Protein AF-A0A7S0A478-F1 (afdb_monomer_lite)

Foldseek 3Di:
DPPDAQCLVVVVLVVLLCCVPPVPQQVDPAAAEDAQADADLSLLSSLLCQLVSLVSNPPRNSVRYQYEYERHAQAQDQAAADDPAPARTCVPVLLVCCVPNVRDSLDDVLCVVDDPSCSSCSSGCNRVVVVRDGHYDYHHDPPDPCCVRHHD

Organism: NCBI:txid73915

Sequence (152 aa):
KFGYQFRGARVVRAVIQDLVQQRGLGSTPGRSLVIFGGQSAGSRGAMAHLDYVPEMLGSGASARVDVVGFLDSTLWIDMLPHQGSSFIGFAETCPRVHGYANVSHLGEECQAAFTHGDQWKCIMGHYRLAFTRTPYLLVASQYDSFAVSANV

Secondary structure (DSSP, 8-state):
--S----HHHHHHHHHHHHHHTT-TTTSSSPEEEEEEEETHHHHHHHHHGGGHHHHHHHHHHTTEEEEEEEES------PPPTT-S---HHHHHHHHHHHTT-----HHHHHTS-GGGGGGGGSHHHHGGG--S-EEEE--TT-HHHHHHT-

Structure (mmCIF, N/CA/C/O backbone):
data_AF-A0A7S0A478-F1
#
_entry.id   AF-A0A7S0A478-F1
#
loop_
_atom_site.group_PDB
_atom_site.id
_atom_site.type_symbol
_atom_site.label_atom_id
_atom_site.label_alt_id
_atom_site.label_comp_id
_atom_site.label_asym_id
_atom_site.label_entity_id
_atom_site.label_seq_id
_atom_site.pdbx_PDB_ins_code
_atom_site.Cartn_x
_atom_site.Cartn_y
_atom_site.Cartn_z
_atom_site.occupancy
_atom_site.B_iso_or_equiv
_atom_site.auth_seq_id
_atom_site.auth_comp_id
_atom_site.auth_asym_id
_atom_site.auth_atom_id
_atom_site.pdbx_PDB_model_num
ATOM 1 N N . LYS A 1 1 ? 20.360 -16.536 -4.366 1.00 51.66 1 LYS A N 1
ATOM 2 C CA . LYS A 1 1 ? 19.536 -15.638 -3.513 1.00 51.66 1 LYS A CA 1
ATOM 3 C C . LYS A 1 1 ? 20.462 -14.961 -2.504 1.00 51.66 1 LYS A C 1
ATOM 5 O O . LYS A 1 1 ? 21.082 -15.670 -1.729 1.00 51.66 1 LYS A O 1
ATOM 10 N N . PHE A 1 2 ? 20.593 -13.635 -2.548 1.00 64.88 2 PHE A N 1
ATOM 11 C CA . PHE A 1 2 ? 21.610 -12.817 -1.853 1.00 64.88 2 PHE A CA 1
ATOM 12 C C . PHE A 1 2 ? 21.448 -12.690 -0.317 1.00 64.88 2 PHE A C 1
ATOM 14 O O . PHE A 1 2 ? 21.812 -11.673 0.256 1.00 64.88 2 PHE A O 1
ATOM 21 N N . GLY A 1 3 ? 20.828 -13.659 0.363 1.00 84.25 3 GLY A N 1
ATOM 22 C CA . GLY A 1 3 ? 20.587 -13.587 1.815 1.00 84.25 3 GLY A CA 1
ATOM 23 C C . GLY A 1 3 ? 19.574 -12.523 2.282 1.00 84.25 3 GLY A C 1
ATOM 24 O O . GLY A 1 3 ? 19.270 -12.466 3.470 1.00 84.25 3 GLY A O 1
ATOM 25 N N . TYR A 1 4 ? 19.012 -11.709 1.381 1.00 87.94 4 TYR A N 1
ATOM 26 C CA . TYR A 1 4 ? 18.006 -10.697 1.723 1.00 87.94 4 TYR A CA 1
ATOM 27 C C . TYR A 1 4 ? 16.647 -11.293 2.112 1.00 87.94 4 TYR A C 1
ATOM 29 O O . TYR A 1 4 ? 16.240 -12.350 1.626 1.00 87.94 4 TYR A O 1
ATOM 37 N N . GLN A 1 5 ? 15.924 -10.563 2.965 1.00 90.62 5 GLN A N 1
ATOM 38 C CA . GLN A 1 5 ? 14.606 -10.926 3.482 1.00 90.62 5 GLN A CA 1
ATOM 39 C C . GLN A 1 5 ? 13.577 -9.849 3.119 1.00 90.62 5 GLN A C 1
ATOM 41 O O . GLN A 1 5 ? 13.635 -8.729 3.622 1.00 90.62 5 GLN A O 1
ATOM 46 N N . PHE A 1 6 ? 12.590 -10.199 2.294 1.00 92.44 6 PHE A N 1
ATOM 47 C CA . PHE A 1 6 ? 11.478 -9.315 1.936 1.00 92.44 6 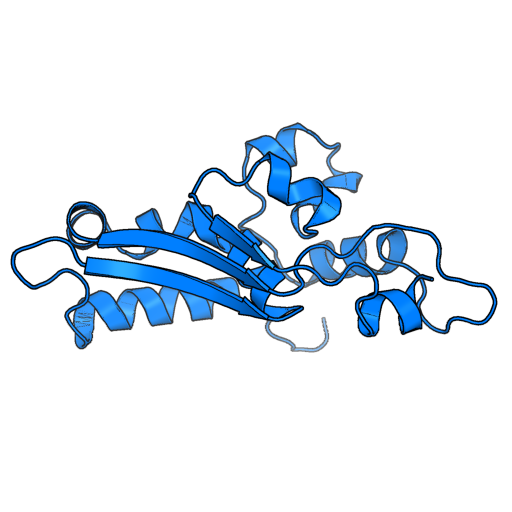PHE A CA 1
ATOM 48 C C . PHE A 1 6 ? 10.289 -9.597 2.860 1.00 92.44 6 PHE A C 1
ATOM 50 O O . PHE A 1 6 ? 9.545 -10.555 2.666 1.00 92.44 6 PHE A O 1
ATOM 57 N N . ARG A 1 7 ? 10.147 -8.803 3.931 1.00 93.69 7 ARG A N 1
ATOM 58 C CA . ARG A 1 7 ? 9.197 -9.074 5.033 1.00 93.69 7 ARG A CA 1
ATOM 59 C C . ARG A 1 7 ? 8.110 -8.012 5.210 1.00 93.69 7 ARG A C 1
ATOM 61 O O . ARG A 1 7 ? 7.482 -8.000 6.261 1.00 93.69 7 ARG A O 1
ATOM 68 N N . GLY A 1 8 ? 7.855 -7.163 4.212 1.00 93.88 8 GLY A N 1
ATOM 69 C CA . GLY A 1 8 ? 6.884 -6.058 4.312 1.00 93.88 8 GLY A CA 1
ATOM 70 C C . GLY A 1 8 ? 5.521 -6.493 4.865 1.00 93.88 8 GLY A C 1
ATOM 71 O O . GLY A 1 8 ? 5.122 -6.040 5.935 1.00 93.88 8 GLY A O 1
ATOM 72 N N . ALA A 1 9 ? 4.874 -7.474 4.226 1.00 95.19 9 ALA A N 1
ATOM 73 C 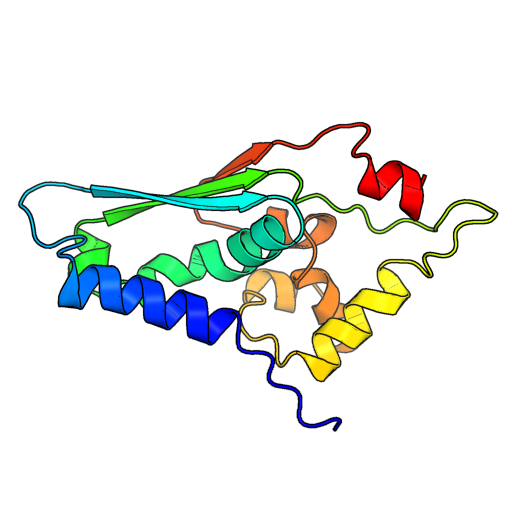CA . ALA A 1 9 ? 3.581 -8.003 4.675 1.00 95.19 9 ALA A CA 1
ATOM 74 C C . ALA A 1 9 ? 3.623 -8.598 6.098 1.00 95.19 9 ALA A C 1
ATOM 76 O O . ALA A 1 9 ? 2.673 -8.452 6.865 1.00 95.19 9 ALA A O 1
ATOM 77 N N . ARG A 1 10 ? 4.737 -9.247 6.477 1.00 96.00 10 ARG A N 1
ATOM 78 C CA . ARG A 1 10 ? 4.917 -9.799 7.832 1.00 96.00 10 ARG A CA 1
ATOM 79 C C . ARG A 1 10 ? 5.056 -8.696 8.876 1.00 96.00 10 ARG A C 1
ATOM 81 O O . ARG A 1 10 ? 4.503 -8.838 9.958 1.00 96.00 10 ARG A O 1
ATOM 88 N N . VAL A 1 11 ? 5.789 -7.628 8.561 1.00 97.12 11 VAL A N 1
ATOM 89 C CA . VAL A 1 11 ? 5.951 -6.469 9.449 1.00 97.12 11 VAL A CA 1
ATOM 90 C C . VAL A 1 11 ? 4.608 -5.773 9.649 1.00 97.12 11 VAL A C 1
ATOM 92 O O . VAL A 1 11 ? 4.222 -5.550 10.789 1.00 97.12 11 VAL A O 1
ATOM 95 N N . VAL A 1 12 ? 3.857 -5.519 8.574 1.00 97.75 12 VAL A N 1
ATOM 96 C CA . VAL A 1 12 ? 2.522 -4.899 8.652 1.00 97.75 12 VAL A CA 1
ATOM 97 C C . VAL A 1 12 ? 1.574 -5.726 9.523 1.00 97.75 12 VAL A C 1
ATOM 99 O O . VAL A 1 12 ? 0.986 -5.189 10.460 1.00 97.75 12 VAL A O 1
ATOM 102 N N . ARG A 1 13 ? 1.490 -7.043 9.285 1.00 97.94 13 ARG A N 1
ATOM 103 C CA . ARG A 1 13 ? 0.669 -7.950 10.102 1.00 97.94 13 ARG A CA 1
ATOM 104 C C . ARG A 1 13 ? 1.086 -7.921 11.575 1.00 97.94 13 ARG A C 1
ATOM 106 O O . ARG A 1 13 ? 0.226 -7.799 12.437 1.00 97.94 13 ARG A O 1
ATOM 113 N N . ALA A 1 14 ? 2.387 -8.001 11.860 1.00 98.44 14 ALA A N 1
ATOM 114 C CA . ALA A 1 14 ? 2.897 -8.003 13.230 1.00 98.44 14 ALA A CA 1
ATOM 115 C C . ALA A 1 14 ? 2.596 -6.691 13.972 1.00 98.44 14 ALA A C 1
ATOM 117 O O . ALA A 1 14 ? 2.204 -6.731 15.132 1.00 98.44 14 ALA A O 1
ATOM 118 N N . VAL A 1 15 ? 2.728 -5.541 13.303 1.00 98.62 15 VAL A N 1
ATOM 119 C CA . VAL A 1 15 ? 2.409 -4.233 13.898 1.00 98.62 15 VAL A CA 1
ATOM 120 C C . VAL A 1 15 ? 0.916 -4.120 14.204 1.00 98.62 15 VAL A C 1
ATOM 122 O O . VAL A 1 15 ? 0.556 -3.720 15.306 1.00 98.62 15 VAL A O 1
ATOM 125 N N . ILE A 1 16 ? 0.039 -4.514 13.275 1.00 98.50 16 ILE A N 1
ATOM 126 C CA . ILE A 1 16 ? -1.415 -4.499 13.512 1.00 98.50 16 ILE A CA 1
ATOM 127 C C . ILE A 1 16 ? -1.783 -5.418 14.685 1.00 98.50 16 ILE A C 1
ATOM 129 O O . ILE A 1 16 ? -2.570 -5.035 15.549 1.00 98.50 16 ILE A O 1
ATOM 133 N N . GLN A 1 17 ? -1.180 -6.605 14.755 1.00 98.38 17 GLN A N 1
ATOM 134 C CA . GLN A 1 17 ? -1.407 -7.542 15.854 1.00 98.38 17 GLN A CA 1
ATOM 135 C C . GLN A 1 17 ? -0.913 -6.996 17.201 1.00 98.38 17 GLN A C 1
ATOM 137 O O . GLN A 1 17 ? -1.637 -7.124 18.186 1.00 98.38 17 GLN A O 1
ATOM 142 N N . ASP A 1 18 ? 0.255 -6.346 17.254 1.00 98.62 18 ASP A N 1
ATOM 143 C CA . ASP A 1 18 ? 0.744 -5.676 18.471 1.00 98.62 18 ASP A CA 1
ATOM 144 C C . ASP A 1 18 ? -0.214 -4.565 18.915 1.00 98.62 18 ASP A C 1
ATOM 146 O O . ASP A 1 18 ? -0.577 -4.490 20.089 1.00 98.62 18 ASP A O 1
ATOM 150 N N . LEU A 1 19 ? -0.703 -3.750 17.973 1.00 98.19 19 LEU A N 1
ATOM 151 C CA . LEU A 1 19 ? -1.660 -2.683 18.268 1.00 98.19 19 LEU A CA 1
ATOM 152 C C . LEU A 1 19 ? -2.937 -3.227 18.921 1.00 98.19 19 LEU A C 1
ATOM 154 O O . LEU A 1 19 ? -3.425 -2.644 19.888 1.00 98.19 19 LEU A O 1
ATOM 158 N N . VAL A 1 20 ? -3.457 -4.357 18.443 1.00 97.75 20 VAL A N 1
ATOM 159 C CA . VAL A 1 20 ? -4.642 -5.004 19.028 1.00 97.75 20 VAL A CA 1
ATOM 160 C C . VAL A 1 20 ? -4.322 -5.632 20.386 1.00 97.75 20 VAL A C 1
ATOM 162 O O . VAL A 1 20 ? -5.014 -5.370 21.368 1.00 97.75 20 VAL A O 1
ATOM 165 N N . GLN A 1 21 ? -3.277 -6.457 20.456 1.00 97.00 21 GLN A N 1
ATOM 166 C CA . GLN A 1 21 ? -3.016 -7.329 21.606 1.00 97.00 21 GLN A CA 1
ATOM 167 C C . GLN A 1 21 ? -2.356 -6.602 22.776 1.00 97.00 21 GLN A C 1
ATOM 169 O O . GLN A 1 21 ? -2.628 -6.927 23.928 1.00 97.00 21 GLN A O 1
ATOM 174 N N . GLN A 1 22 ? -1.484 -5.640 22.481 1.00 97.94 22 GLN A N 1
ATOM 175 C CA . GLN A 1 22 ? -0.642 -4.970 23.473 1.00 97.94 22 GLN A CA 1
ATOM 176 C C . GLN A 1 22 ? -1.020 -3.501 23.662 1.00 97.94 22 GLN A C 1
ATOM 178 O O . GLN A 1 22 ? -0.757 -2.935 24.722 1.00 97.94 22 GLN A O 1
ATOM 183 N N . ARG A 1 23 ? -1.616 -2.858 22.647 1.00 97.00 23 ARG A N 1
ATOM 184 C CA . ARG A 1 23 ? -1.928 -1.413 22.680 1.00 97.00 23 ARG A CA 1
ATOM 185 C C . ARG A 1 23 ? -3.419 -1.096 22.775 1.00 97.00 23 ARG A C 1
ATOM 187 O O . ARG A 1 23 ? -3.772 0.071 22.907 1.00 97.00 23 ARG A O 1
ATOM 194 N N . GLY A 1 24 ? -4.285 -2.110 22.760 1.00 95.62 24 GLY A N 1
ATOM 195 C CA . GLY A 1 24 ? -5.723 -1.949 22.982 1.00 95.62 24 GLY A CA 1
ATOM 196 C C . GLY A 1 24 ? -6.511 -1.411 21.784 1.00 95.62 24 GLY A C 1
ATOM 197 O O . GLY A 1 24 ? -7.620 -0.911 21.963 1.00 95.62 24 GLY A O 1
ATOM 198 N N . LEU A 1 25 ? -5.991 -1.508 20.557 1.00 96.88 25 LEU A N 1
ATOM 199 C CA . LEU A 1 25 ? -6.770 -1.171 19.365 1.00 96.88 25 LEU A CA 1
ATOM 200 C C . LEU A 1 25 ? -8.019 -2.066 19.285 1.00 96.88 25 LEU A C 1
ATOM 202 O O . LEU A 1 25 ? -7.919 -3.289 19.193 1.00 96.88 25 LEU A O 1
ATOM 206 N N . GLY A 1 26 ? -9.203 -1.449 19.325 1.00 94.81 26 GLY A N 1
ATOM 207 C CA . GLY A 1 26 ? -10.478 -2.168 19.344 1.00 94.81 26 GLY A CA 1
ATOM 208 C C . GLY A 1 26 ? -10.812 -2.837 20.685 1.00 94.81 26 GLY A C 1
ATOM 209 O O . GLY A 1 26 ? -11.613 -3.774 20.699 1.00 94.81 26 GLY A O 1
ATOM 210 N N . SER A 1 27 ? -10.215 -2.408 21.806 1.00 92.56 27 SER A N 1
ATOM 211 C CA . SER A 1 27 ? -10.561 -2.904 23.151 1.00 92.56 27 SER A CA 1
ATOM 212 C C . SER A 1 27 ? -11.619 -2.059 23.872 1.00 92.56 27 SER A C 1
ATOM 214 O O . SER A 1 27 ? -12.310 -2.573 24.751 1.00 92.56 27 SER A O 1
ATOM 216 N N . THR A 1 28 ? -11.775 -0.784 23.506 1.00 86.75 28 THR A N 1
ATOM 217 C CA . THR A 1 28 ? -12.711 0.141 24.155 1.00 86.75 28 THR A CA 1
ATOM 218 C C . THR A 1 28 ? -14.128 0.048 23.571 1.00 86.75 28 THR A C 1
ATOM 220 O O . THR A 1 28 ? -14.300 -0.316 22.404 1.00 86.75 28 THR A O 1
ATOM 223 N N . PRO A 1 29 ? -15.172 0.375 24.359 1.00 84.19 29 PRO A N 1
ATOM 224 C CA . PRO A 1 29 ? -16.527 0.534 23.837 1.00 84.19 29 PRO A CA 1
ATOM 225 C C . PRO A 1 29 ? -16.594 1.633 22.765 1.00 84.19 29 PRO A C 1
ATOM 227 O O . PRO A 1 29 ? -16.026 2.709 22.940 1.00 84.19 29 PRO A O 1
ATOM 230 N N . GLY A 1 30 ? -17.321 1.373 21.676 1.00 87.12 30 GLY A N 1
ATOM 231 C CA . GLY A 1 30 ? -17.412 2.262 20.511 1.00 87.12 30 GLY A CA 1
ATOM 232 C C . GLY A 1 30 ? -16.649 1.731 19.294 1.00 87.12 30 GLY A C 1
ATOM 233 O O . GLY A 1 30 ? -16.113 0.622 19.321 1.00 87.12 30 GLY A O 1
ATOM 234 N N . ARG A 1 31 ? -16.643 2.507 18.202 1.00 92.25 31 ARG A N 1
ATOM 235 C CA . ARG A 1 31 ? -15.880 2.191 16.985 1.00 92.25 31 ARG A CA 1
ATOM 236 C C . ARG A 1 31 ? -14.627 3.063 16.921 1.00 92.25 31 ARG A C 1
ATOM 238 O O . ARG A 1 31 ? -14.726 4.280 17.054 1.00 92.25 31 ARG A O 1
ATOM 245 N N . SER A 1 32 ? -13.457 2.456 16.738 1.00 94.94 32 SER A N 1
ATOM 246 C CA . SER A 1 32 ? -12.221 3.181 16.411 1.00 94.94 32 SER A CA 1
ATOM 247 C C . SER A 1 32 ? -12.090 3.340 14.900 1.00 94.94 32 SER A C 1
ATOM 249 O O . SER A 1 32 ? -12.486 2.448 14.158 1.00 94.94 32 SER A O 1
ATOM 251 N N . LEU A 1 33 ? -11.475 4.431 14.446 1.00 96.69 33 LEU A N 1
ATOM 252 C CA . LEU A 1 33 ? -11.101 4.611 13.045 1.00 96.69 33 LEU A CA 1
ATOM 253 C C . LEU A 1 33 ? -9.598 4.377 12.874 1.00 96.69 33 LEU A C 1
ATOM 255 O O . LEU A 1 33 ? -8.788 5.044 13.517 1.00 96.69 33 LEU A O 1
ATOM 259 N N . VAL A 1 34 ? -9.231 3.466 11.978 1.00 98.06 34 VAL A N 1
ATOM 260 C CA . VAL A 1 34 ? -7.859 3.276 11.508 1.00 98.06 34 VAL A CA 1
ATOM 261 C C . VAL A 1 34 ? -7.744 3.827 10.096 1.00 98.06 34 VAL A C 1
ATOM 263 O O . VAL A 1 34 ? -8.377 3.333 9.164 1.00 98.06 34 VAL A O 1
ATOM 266 N N . ILE A 1 35 ? -6.883 4.830 9.942 1.00 98.56 35 ILE A N 1
ATOM 267 C CA . ILE A 1 35 ? -6.446 5.323 8.639 1.00 98.56 35 ILE A CA 1
ATOM 268 C C . ILE A 1 35 ? -5.155 4.582 8.295 1.00 98.56 35 ILE A C 1
ATOM 270 O O . ILE A 1 35 ? -4.093 4.873 8.846 1.00 98.56 35 ILE A O 1
ATOM 274 N N . PHE A 1 36 ? -5.252 3.586 7.419 1.00 98.69 36 PHE A N 1
ATOM 275 C CA . PH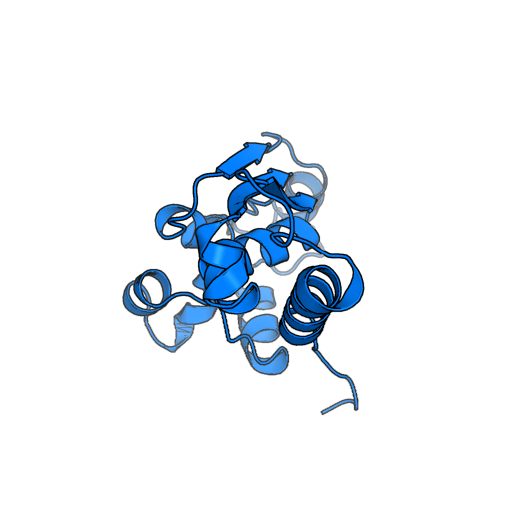E A 1 36 ? -4.108 2.810 6.962 1.00 98.69 36 PHE A CA 1
ATOM 276 C C . PHE A 1 36 ? -3.550 3.428 5.682 1.00 98.69 36 PHE A C 1
ATOM 278 O O . PHE A 1 36 ? -4.232 3.501 4.661 1.00 98.69 36 PHE A O 1
ATOM 285 N N . GLY A 1 37 ? -2.312 3.907 5.726 1.00 98.19 37 GLY A N 1
ATOM 286 C CA . GLY A 1 37 ? -1.793 4.713 4.633 1.00 98.19 37 GLY A CA 1
ATOM 287 C C . GLY A 1 37 ? -0.285 4.756 4.535 1.00 98.19 37 GLY A C 1
ATOM 288 O O . GLY A 1 37 ? 0.440 4.122 5.302 1.00 98.19 37 GLY A O 1
ATOM 289 N N . GLY A 1 38 ? 0.177 5.520 3.556 1.00 98.19 38 GLY A N 1
ATOM 290 C CA . GLY A 1 38 ? 1.588 5.752 3.314 1.00 98.19 38 GLY A CA 1
ATOM 291 C C . GLY A 1 38 ? 1.807 6.723 2.164 1.00 98.19 38 GLY A C 1
ATOM 292 O O . GLY A 1 38 ? 0.858 7.173 1.529 1.00 98.19 38 GLY A O 1
ATOM 293 N N . GLN A 1 39 ? 3.079 7.000 1.895 1.00 97.50 39 GLN A N 1
ATOM 294 C CA . GLN A 1 39 ? 3.537 7.865 0.812 1.00 97.50 39 GLN A CA 1
ATOM 295 C C . GLN A 1 39 ? 4.453 7.080 -0.133 1.00 97.50 39 GLN A C 1
ATOM 297 O O . GLN A 1 39 ? 5.247 6.245 0.317 1.00 97.50 39 GLN A O 1
ATOM 302 N N . SER A 1 40 ? 4.369 7.343 -1.441 1.00 95.75 40 SER A N 1
ATOM 303 C CA . SER A 1 40 ? 5.250 6.759 -2.462 1.00 95.75 40 SER A CA 1
ATOM 304 C C . SER A 1 40 ? 5.244 5.217 -2.401 1.00 95.75 40 SER A C 1
ATOM 306 O O . SER A 1 40 ? 4.182 4.587 -2.417 1.00 95.75 40 SER A O 1
ATOM 308 N N . ALA A 1 41 ? 6.405 4.566 -2.273 1.00 94.56 41 ALA A N 1
ATOM 309 C CA . ALA A 1 41 ? 6.496 3.116 -2.116 1.00 94.56 41 ALA A CA 1
ATOM 310 C C . ALA A 1 41 ? 5.711 2.586 -0.900 1.00 94.56 41 ALA A C 1
ATOM 312 O O . ALA A 1 41 ? 5.150 1.491 -0.978 1.00 94.56 41 ALA A O 1
ATOM 313 N N . GLY A 1 42 ? 5.631 3.364 0.186 1.00 97.12 42 GLY A N 1
ATOM 314 C CA . GLY A 1 42 ? 4.820 3.040 1.358 1.00 97.12 42 GLY A CA 1
ATOM 315 C C . GLY A 1 42 ? 3.329 3.033 1.038 1.00 97.12 42 GLY A C 1
ATOM 316 O O . GLY A 1 42 ? 2.616 2.144 1.491 1.00 97.12 42 GLY A O 1
ATOM 317 N N . SER A 1 43 ? 2.873 3.944 0.177 1.00 97.50 43 SER A N 1
ATOM 318 C CA . SER A 1 43 ? 1.482 3.970 -0.273 1.00 97.50 43 SER A CA 1
ATOM 319 C C . SER A 1 43 ? 1.118 2.774 -1.153 1.00 97.50 43 SER A C 1
ATOM 321 O O . SER A 1 43 ? 0.046 2.193 -1.009 1.00 97.50 43 SER A O 1
ATOM 323 N N . ARG A 1 44 ? 2.034 2.316 -2.018 1.00 95.06 44 ARG A N 1
ATOM 324 C CA . ARG A 1 44 ? 1.829 1.063 -2.773 1.00 95.06 44 ARG A CA 1
ATOM 325 C C . ARG A 1 44 ? 1.719 -0.145 -1.844 1.00 95.06 44 ARG A C 1
ATOM 327 O O . ARG A 1 44 ? 0.884 -1.016 -2.066 1.00 95.06 44 ARG A O 1
ATOM 334 N N . GLY A 1 45 ? 2.543 -0.184 -0.796 1.00 96.06 45 GLY A N 1
ATOM 335 C CA . GLY A 1 45 ? 2.442 -1.195 0.256 1.00 96.06 45 GLY A CA 1
ATOM 336 C C . GLY A 1 45 ? 1.115 -1.111 1.012 1.00 96.06 45 GLY A C 1
ATOM 337 O O . GLY A 1 45 ? 0.485 -2.140 1.247 1.00 96.06 45 GLY A O 1
ATOM 338 N N . ALA A 1 46 ? 0.659 0.104 1.330 1.00 97.81 46 ALA A N 1
ATOM 339 C CA . ALA A 1 46 ? -0.632 0.331 1.965 1.00 97.81 46 ALA A CA 1
ATOM 340 C C . ALA A 1 46 ? -1.778 -0.173 1.077 1.00 97.81 46 ALA A C 1
ATOM 342 O O . ALA A 1 46 ? -2.558 -1.015 1.507 1.00 97.81 46 ALA A O 1
ATOM 343 N N . MET A 1 47 ? -1.815 0.235 -0.193 1.00 97.75 47 MET A N 1
ATOM 344 C CA . MET A 1 47 ? -2.773 -0.247 -1.191 1.00 97.75 47 MET A CA 1
ATOM 345 C C . MET A 1 47 ? -2.780 -1.778 -1.304 1.00 97.75 47 MET A C 1
ATOM 347 O O . MET A 1 47 ? -3.847 -2.385 -1.302 1.00 97.75 47 MET A O 1
ATOM 351 N N . ALA A 1 48 ? -1.608 -2.415 -1.381 1.00 95.62 48 ALA A N 1
ATOM 352 C CA . ALA A 1 48 ? -1.508 -3.869 -1.493 1.00 95.62 48 ALA A CA 1
ATOM 353 C C . ALA A 1 48 ? -2.066 -4.601 -0.262 1.00 95.62 48 ALA A C 1
ATOM 355 O O . ALA A 1 48 ? -2.429 -5.766 -0.350 1.00 95.62 48 ALA A O 1
ATOM 356 N N . HIS A 1 49 ? -2.099 -3.966 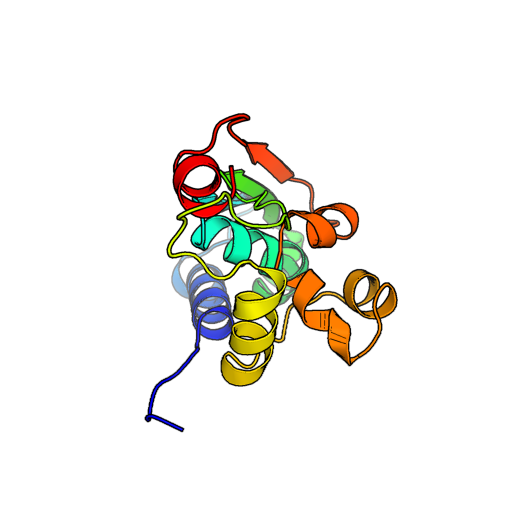0.908 1.00 97.69 49 HIS A N 1
ATOM 357 C CA . HIS A 1 49 ? -2.496 -4.610 2.162 1.00 97.69 49 HIS A CA 1
ATOM 358 C C . HIS A 1 49 ? -3.851 -4.152 2.690 1.00 97.69 49 HIS A C 1
ATOM 360 O O . HIS A 1 49 ? -4.380 -4.811 3.580 1.00 97.69 49 HIS A O 1
ATOM 366 N N . LEU A 1 50 ? -4.411 -3.069 2.150 1.00 98.25 50 LEU A N 1
ATOM 367 C CA . LEU A 1 50 ? -5.577 -2.383 2.698 1.00 98.25 50 LEU A CA 1
ATOM 368 C C . LEU A 1 50 ? -6.776 -3.325 2.890 1.00 98.25 50 LEU A C 1
ATOM 370 O O . LEU A 1 50 ? -7.291 -3.426 4.001 1.00 98.25 50 LEU A O 1
ATOM 374 N N . ASP A 1 51 ? -7.129 -4.096 1.858 1.00 98.06 51 ASP A N 1
ATOM 375 C CA . ASP A 1 51 ? -8.250 -5.050 1.908 1.00 98.06 51 ASP A CA 1
ATOM 376 C C . ASP A 1 51 ? -8.014 -6.218 2.889 1.00 98.06 51 ASP A C 1
ATOM 378 O O . ASP A 1 51 ? -8.953 -6.895 3.301 1.00 98.06 51 ASP A O 1
ATOM 382 N N . TYR A 1 52 ? -6.761 -6.453 3.288 1.00 97.94 52 TYR A N 1
ATOM 383 C CA . TYR A 1 52 ? -6.364 -7.524 4.204 1.00 97.94 52 TYR A CA 1
ATOM 384 C C . TYR A 1 52 ? -6.266 -7.050 5.662 1.00 97.94 52 TYR A C 1
ATOM 386 O O . TYR A 1 52 ? -6.173 -7.875 6.570 1.00 97.94 52 TYR A O 1
ATOM 394 N N . VAL A 1 53 ? -6.292 -5.737 5.927 1.00 98.19 53 VAL A N 1
ATOM 395 C CA . VAL A 1 53 ? -6.213 -5.189 7.294 1.00 98.19 53 VAL A CA 1
ATOM 396 C C . VAL A 1 53 ? -7.323 -5.730 8.212 1.00 98.19 53 VAL A C 1
ATOM 398 O O . VAL A 1 53 ? -6.991 -6.096 9.342 1.00 98.19 53 VAL A O 1
ATOM 401 N N . PRO A 1 54 ? -8.597 -5.872 7.781 1.00 97.12 54 PRO A N 1
ATOM 402 C CA . PRO A 1 54 ? -9.639 -6.477 8.617 1.00 97.12 54 PRO A CA 1
ATOM 403 C C . PRO A 1 54 ? -9.299 -7.894 9.102 1.00 97.12 54 PRO A C 1
ATOM 405 O O . PRO A 1 54 ? -9.537 -8.216 10.264 1.00 97.12 54 PRO A O 1
ATOM 408 N N . GLU A 1 55 ? -8.681 -8.722 8.253 1.00 97.25 55 GLU A N 1
ATOM 409 C CA . GLU A 1 55 ? -8.189 -10.049 8.651 1.00 97.25 55 GLU A CA 1
ATOM 410 C C . GLU A 1 55 ? -7.057 -9.925 9.682 1.00 97.25 55 GLU A C 1
ATOM 412 O O . GLU A 1 55 ? -7.052 -10.629 10.692 1.00 97.25 55 GLU A O 1
ATOM 417 N N . MET A 1 56 ? -6.111 -9.003 9.466 1.00 97.88 56 MET A N 1
ATOM 418 C CA . MET A 1 56 ? -4.961 -8.803 10.361 1.00 97.88 56 MET A CA 1
ATOM 419 C C . MET A 1 56 ? -5.361 -8.308 11.756 1.00 97.88 56 MET A C 1
ATOM 421 O O . MET A 1 56 ? -4.681 -8.641 12.728 1.00 97.88 56 MET A O 1
ATOM 425 N N . LEU A 1 57 ? -6.456 -7.548 11.860 1.00 97.94 57 LEU A N 1
ATOM 426 C CA . LEU A 1 57 ? -7.051 -7.118 13.130 1.00 97.94 57 LEU A CA 1
ATOM 427 C C . LEU A 1 57 ? -7.638 -8.297 13.931 1.00 97.94 57 LEU A C 1
ATOM 429 O O . LEU A 1 57 ? -7.728 -8.229 15.157 1.00 97.94 57 LEU A O 1
ATOM 433 N N . GLY A 1 58 ? -8.034 -9.381 13.259 1.00 96.50 58 GLY A N 1
ATOM 434 C CA . GLY A 1 58 ? -8.759 -10.499 13.859 1.00 96.50 58 GLY A CA 1
ATOM 435 C C . GLY A 1 58 ? -10.241 -10.188 14.114 1.00 96.50 58 GLY A C 1
ATOM 436 O O . GLY A 1 58 ? -10.665 -9.032 14.156 1.00 96.50 58 GLY A O 1
ATOM 437 N N . SER A 1 59 ? -11.058 -11.231 14.295 1.00 92.56 59 SER A N 1
ATOM 438 C CA . SER A 1 59 ? -12.530 -11.123 14.376 1.00 92.56 59 SER A CA 1
ATOM 439 C C . SER A 1 59 ? -13.030 -10.202 15.497 1.00 92.56 59 SER A C 1
ATOM 441 O O . SER A 1 59 ? -14.004 -9.477 15.318 1.00 92.56 59 SER A O 1
ATOM 443 N N . GLY A 1 60 ? -12.347 -10.187 16.645 1.00 92.44 60 GLY A N 1
ATOM 444 C CA . GLY A 1 60 ? -12.724 -9.347 17.782 1.00 92.44 60 GLY A CA 1
ATOM 445 C C . GLY A 1 60 ? -12.540 -7.851 17.517 1.00 92.44 60 GLY A C 1
ATOM 446 O O . GLY A 1 60 ? -13.469 -7.074 17.735 1.00 92.44 60 GLY A O 1
ATOM 447 N N . ALA A 1 61 ? -11.354 -7.440 17.055 1.00 95.31 61 ALA A N 1
ATOM 448 C CA . ALA A 1 61 ? -11.057 -6.028 16.819 1.00 95.31 61 ALA A CA 1
ATOM 449 C C . ALA A 1 61 ? -11.699 -5.514 15.524 1.00 95.31 61 ALA A C 1
ATOM 451 O O . ALA A 1 61 ? -12.213 -4.401 15.515 1.00 95.31 61 ALA A O 1
ATOM 452 N N . SER A 1 62 ? -11.758 -6.327 14.463 1.00 95.81 62 SER A N 1
ATOM 453 C CA . SER A 1 62 ? -12.392 -5.941 13.189 1.00 95.81 62 SER A CA 1
ATOM 454 C C . SER A 1 62 ? -13.871 -5.563 13.332 1.00 95.81 62 SER A C 1
ATOM 456 O O . SER A 1 62 ? -14.343 -4.669 12.638 1.00 95.81 62 SER A O 1
ATOM 458 N N . ALA A 1 63 ? -14.602 -6.147 14.287 1.00 94.19 63 ALA A N 1
ATOM 459 C CA . ALA A 1 63 ? -15.983 -5.749 14.574 1.00 94.19 63 ALA A CA 1
ATOM 460 C C . ALA A 1 63 ? -16.106 -4.322 15.154 1.00 94.19 63 ALA A C 1
ATOM 462 O O . ALA A 1 63 ? -17.169 -3.702 15.058 1.00 94.19 63 ALA A O 1
ATOM 463 N N . ARG A 1 64 ? -15.032 -3.795 15.757 1.00 96.19 64 ARG A N 1
ATOM 464 C CA . ARG A 1 64 ? -14.986 -2.511 16.481 1.00 96.19 64 ARG A CA 1
ATOM 465 C C . ARG A 1 64 ? -14.069 -1.472 15.833 1.00 96.19 64 ARG A C 1
ATOM 467 O O . ARG A 1 64 ? -13.903 -0.387 16.383 1.00 96.19 64 ARG A O 1
ATOM 474 N N . VAL A 1 65 ? -13.476 -1.785 14.687 1.00 97.62 65 VAL A N 1
ATOM 475 C CA . VAL A 1 65 ? -12.548 -0.900 13.983 1.00 97.62 65 VAL A CA 1
ATOM 476 C C . VAL A 1 65 ? -13.043 -0.682 12.560 1.00 97.62 65 VAL A C 1
ATOM 478 O O . VAL A 1 65 ? -13.170 -1.629 11.789 1.00 97.62 65 VAL A O 1
ATOM 481 N N . ASP A 1 66 ? -13.298 0.574 12.213 1.00 97.12 66 ASP A N 1
ATOM 482 C CA . ASP A 1 66 ? -13.449 1.013 10.831 1.00 97.12 66 ASP A CA 1
ATOM 483 C C . ASP A 1 66 ? -12.068 1.206 10.210 1.00 97.12 66 ASP A C 1
ATOM 485 O O . ASP A 1 66 ? -11.191 1.829 10.811 1.00 97.12 66 ASP A O 1
ATOM 489 N N . VAL A 1 67 ? -11.872 0.681 9.003 1.00 98.44 67 VAL A N 1
ATOM 490 C CA . VAL A 1 67 ? -10.614 0.813 8.261 1.00 98.44 67 VAL A CA 1
ATOM 491 C C . VAL A 1 67 ? -10.870 1.614 6.996 1.00 98.44 67 VAL A C 1
ATOM 493 O O . VAL A 1 67 ? -11.747 1.268 6.206 1.00 98.44 67 VAL A O 1
ATOM 496 N N . VAL A 1 68 ? -10.071 2.659 6.795 1.00 98.75 68 VAL A N 1
ATOM 497 C CA . VAL A 1 68 ? -10.032 3.441 5.554 1.00 98.75 68 VAL A CA 1
ATOM 498 C C . VAL A 1 68 ? -8.591 3.633 5.093 1.00 98.75 68 VAL A C 1
ATOM 500 O O . VAL A 1 68 ? -7.657 3.591 5.896 1.00 98.75 68 VAL A O 1
ATOM 503 N N . GLY A 1 69 ? -8.403 3.840 3.794 1.00 98.69 69 GLY A N 1
ATOM 504 C CA . GLY A 1 69 ? -7.100 4.082 3.186 1.00 98.69 69 GLY A CA 1
ATOM 505 C C . GLY A 1 69 ? -6.739 5.565 3.085 1.00 98.69 69 GLY A C 1
ATOM 506 O O . GLY A 1 69 ? -7.590 6.393 2.763 1.00 98.69 69 GLY A O 1
ATOM 507 N N . PHE A 1 70 ? -5.461 5.894 3.271 1.00 98.69 70 PHE A N 1
ATOM 508 C CA . PHE A 1 70 ? -4.883 7.173 2.840 1.00 98.69 70 PHE A CA 1
ATOM 509 C C . PHE A 1 70 ? -3.667 6.913 1.955 1.00 98.69 70 PHE A C 1
ATOM 511 O O . PHE A 1 70 ? -2.625 6.450 2.420 1.00 98.69 70 PHE A O 1
ATOM 518 N N . LEU A 1 71 ? -3.834 7.158 0.662 1.00 98.62 71 LEU A N 1
ATOM 519 C CA . LEU A 1 71 ? -2.925 6.695 -0.369 1.00 98.62 71 LEU A CA 1
ATOM 520 C C . LEU A 1 71 ? -2.260 7.890 -1.062 1.00 98.62 71 LEU A C 1
ATOM 522 O O . LEU A 1 71 ? -2.819 8.433 -2.012 1.00 98.62 71 LEU A O 1
ATOM 526 N N . ASP A 1 72 ? -1.073 8.295 -0.610 1.00 98.19 72 ASP A N 1
ATOM 527 C CA . ASP A 1 72 ? -0.330 9.428 -1.174 1.00 98.19 72 ASP A CA 1
ATOM 528 C C . ASP A 1 72 ? 0.718 8.967 -2.204 1.00 98.19 72 ASP A C 1
ATOM 530 O O . ASP A 1 72 ? 1.644 8.208 -1.905 1.00 98.19 72 ASP A O 1
ATOM 534 N N . SER A 1 73 ? 0.586 9.451 -3.440 1.00 96.56 73 SER A N 1
ATOM 535 C CA . SER A 1 73 ? 1.535 9.234 -4.539 1.00 96.56 73 SER A CA 1
ATOM 536 C C . SER A 1 73 ? 1.690 7.750 -4.918 1.00 96.56 73 SER A C 1
ATOM 538 O O . SER A 1 73 ? 2.774 7.240 -5.203 1.00 96.56 73 SER A O 1
ATOM 540 N N . THR A 1 74 ? 0.560 7.036 -4.908 1.00 95.44 74 THR A N 1
ATOM 541 C CA . THR A 1 74 ? 0.431 5.588 -5.196 1.00 95.44 74 THR A CA 1
ATOM 542 C C . THR A 1 74 ? 0.383 5.269 -6.685 1.00 95.44 74 THR A C 1
ATOM 544 O O . THR A 1 74 ? 0.695 4.151 -7.106 1.00 95.44 74 THR A O 1
ATOM 547 N N . LEU A 1 75 ? -0.086 6.237 -7.477 1.00 92.19 75 LEU A N 1
ATOM 548 C CA . LEU A 1 75 ? -0.461 6.064 -8.875 1.00 92.19 75 LEU A CA 1
ATOM 549 C C . LEU A 1 75 ? 0.762 6.214 -9.787 1.00 92.19 75 LEU A C 1
ATOM 551 O O . LEU A 1 75 ? 0.896 7.165 -10.549 1.00 92.19 75 LEU A O 1
ATOM 555 N N . TRP A 1 76 ? 1.679 5.257 -9.689 1.00 89.81 76 TRP A N 1
ATOM 556 C CA . TRP A 1 76 ? 2.768 5.122 -10.649 1.00 89.81 76 TRP A CA 1
ATOM 557 C C . TRP A 1 76 ? 2.203 4.573 -11.954 1.00 89.81 76 TRP A C 1
ATOM 559 O O . TRP A 1 76 ? 1.694 3.451 -11.973 1.00 89.81 76 TRP A O 1
ATOM 569 N N . ILE A 1 77 ? 2.268 5.370 -13.017 1.00 91.31 77 ILE A N 1
ATOM 570 C CA . ILE A 1 77 ? 1.753 5.000 -14.334 1.00 91.31 77 ILE A CA 1
ATOM 571 C C . ILE A 1 77 ? 2.788 4.140 -15.055 1.00 91.31 77 ILE A C 1
ATOM 573 O O . ILE A 1 77 ? 3.951 4.525 -15.172 1.00 91.31 77 ILE A O 1
ATOM 577 N N . ASP A 1 78 ? 2.359 2.968 -15.521 1.00 93.12 78 ASP A N 1
ATOM 578 C CA . ASP A 1 78 ? 3.176 2.118 -16.390 1.00 93.12 78 ASP A CA 1
ATOM 579 C C . ASP A 1 78 ? 3.186 2.714 -17.798 1.00 93.12 78 ASP A C 1
ATOM 581 O O . ASP A 1 78 ? 2.224 2.587 -18.556 1.00 93.12 78 ASP A O 1
ATOM 585 N N . MET A 1 79 ? 4.254 3.441 -18.097 1.00 91.19 79 MET A N 1
ATOM 586 C CA . MET A 1 79 ? 4.508 4.085 -19.377 1.00 91.19 79 MET A CA 1
ATOM 587 C C . MET A 1 79 ? 5.985 3.929 -19.729 1.00 91.19 79 MET A C 1
ATOM 589 O O . MET A 1 79 ? 6.820 3.673 -18.855 1.00 91.19 79 MET A O 1
ATOM 593 N N . LEU A 1 80 ? 6.303 4.068 -21.015 1.00 90.56 80 LEU A N 1
ATOM 594 C CA . LEU A 1 80 ? 7.688 4.019 -21.469 1.00 90.56 80 LEU A CA 1
ATOM 595 C C . LEU A 1 80 ? 8.479 5.194 -20.870 1.00 90.56 80 LEU A C 1
ATOM 597 O O . LEU A 1 80 ? 7.972 6.315 -20.908 1.00 90.56 80 LEU A O 1
ATOM 601 N N . PRO A 1 81 ? 9.699 4.958 -20.357 1.00 90.25 81 PRO A N 1
ATOM 602 C CA . PRO A 1 81 ? 10.591 6.026 -19.920 1.00 90.25 81 PRO A CA 1
ATOM 603 C C . PRO A 1 81 ? 10.918 7.013 -21.045 1.00 90.25 81 PRO A C 1
ATOM 605 O O . PRO A 1 81 ? 11.012 6.623 -22.213 1.00 90.25 81 PRO A O 1
ATOM 608 N N . HIS A 1 82 ? 11.161 8.277 -20.692 1.00 87.69 82 HIS A N 1
ATOM 609 C CA . HIS A 1 82 ? 11.604 9.287 -21.651 1.00 87.69 82 HIS A CA 1
ATOM 610 C C . HIS A 1 82 ? 13.006 8.995 -22.205 1.00 87.69 82 HIS A C 1
ATOM 612 O O . HIS A 1 82 ? 13.821 8.278 -21.613 1.00 87.69 82 HIS A O 1
ATOM 618 N N . GLN A 1 83 ? 13.322 9.606 -23.348 1.00 87.19 83 GLN A N 1
ATOM 619 C CA . GLN A 1 83 ? 14.623 9.451 -23.991 1.00 87.19 83 GLN A CA 1
ATOM 620 C C . GLN A 1 83 ? 15.753 10.012 -23.113 1.00 87.19 83 GLN A C 1
ATOM 622 O O . GLN A 1 83 ? 15.849 11.218 -22.914 1.00 87.19 83 GLN A O 1
ATOM 627 N N . GLY A 1 84 ? 16.646 9.138 -22.645 1.00 85.31 84 GLY A N 1
ATOM 628 C CA . GLY A 1 84 ? 17.766 9.507 -21.769 1.00 85.31 84 GLY A CA 1
ATOM 629 C C . GLY A 1 84 ? 17.548 9.175 -20.291 1.00 85.31 84 GLY A C 1
ATOM 630 O O . GLY A 1 84 ? 18.484 9.324 -19.505 1.00 85.31 84 GLY A O 1
ATOM 631 N N . SER A 1 85 ? 16.368 8.666 -19.919 1.00 89.19 85 SER A N 1
ATOM 632 C CA . SER A 1 85 ? 16.114 8.156 -18.571 1.00 89.19 85 SER A CA 1
ATOM 633 C C . SER A 1 85 ? 17.016 6.958 -18.254 1.00 89.19 85 SER A C 1
ATOM 635 O O . SER A 1 85 ? 17.228 6.072 -19.084 1.00 89.19 85 SER A O 1
ATOM 637 N N . SER A 1 86 ? 17.539 6.909 -17.027 1.00 90.50 86 SER A N 1
ATOM 638 C CA . SER A 1 86 ? 18.240 5.733 -16.490 1.00 90.50 86 SER A CA 1
ATOM 639 C C . SER A 1 86 ? 17.276 4.682 -15.929 1.00 90.50 86 SER A C 1
ATOM 641 O O . SER A 1 86 ? 17.686 3.559 -15.619 1.00 90.50 86 SER A O 1
ATOM 643 N N . PHE A 1 87 ? 15.994 5.028 -15.789 1.00 91.94 87 PHE A N 1
ATOM 644 C CA . PHE A 1 87 ? 14.962 4.106 -15.353 1.00 91.94 87 PHE A CA 1
ATOM 645 C C . PHE A 1 87 ? 14.523 3.221 -16.520 1.00 91.94 87 PHE A C 1
ATOM 647 O O . PHE A 1 87 ? 14.105 3.703 -17.564 1.00 91.94 87 PHE A O 1
ATOM 654 N N . ILE A 1 88 ? 14.590 1.905 -16.328 1.00 92.50 88 ILE A N 1
ATOM 655 C CA . ILE A 1 88 ? 14.289 0.912 -17.373 1.00 92.50 88 ILE A CA 1
ATOM 656 C C . ILE A 1 88 ? 12.786 0.621 -17.543 1.00 92.50 88 ILE A C 1
ATOM 658 O O . ILE A 1 88 ? 12.416 -0.227 -18.348 1.00 92.50 88 ILE A O 1
ATOM 662 N N . GLY A 1 89 ? 11.918 1.300 -16.788 1.00 93.25 89 GLY A N 1
ATOM 663 C CA . GLY A 1 89 ? 10.463 1.151 -16.868 1.00 93.25 89 GLY A CA 1
ATOM 664 C C . GLY A 1 89 ? 9.865 0.173 -15.851 1.00 93.25 89 GLY A C 1
ATOM 665 O O . GLY A 1 89 ? 10.526 -0.728 -15.315 1.00 93.25 89 GLY A O 1
ATOM 666 N N . PHE A 1 90 ? 8.573 0.349 -15.564 1.00 93.50 90 PHE A N 1
ATOM 667 C CA . PHE A 1 90 ? 7.853 -0.513 -14.623 1.00 93.50 90 PHE A CA 1
ATOM 668 C C . PHE A 1 90 ? 7.578 -1.901 -15.184 1.00 93.50 90 PHE A C 1
ATOM 670 O O . PHE A 1 90 ? 7.775 -2.876 -14.458 1.00 93.50 90 PHE A O 1
ATOM 677 N N . ALA A 1 91 ? 7.252 -2.002 -16.473 1.00 93.31 91 ALA A N 1
ATOM 678 C CA . ALA A 1 91 ? 7.135 -3.278 -17.172 1.00 93.31 91 ALA A CA 1
ATOM 679 C C . ALA A 1 91 ? 8.388 -4.172 -17.063 1.00 93.31 91 ALA A C 1
ATOM 681 O O . ALA A 1 91 ? 8.267 -5.387 -17.163 1.00 93.31 91 ALA A O 1
ATOM 682 N N . GLU A 1 92 ? 9.571 -3.607 -16.795 1.00 93.94 92 GLU A N 1
ATOM 683 C CA . GLU A 1 92 ? 10.809 -4.372 -16.588 1.00 93.94 92 GLU A CA 1
ATOM 684 C C . GLU A 1 92 ? 11.141 -4.575 -15.095 1.00 93.94 92 GLU A C 1
ATOM 686 O O . GLU A 1 92 ? 11.586 -5.647 -14.672 1.00 93.94 92 GLU A O 1
ATOM 691 N N . THR A 1 93 ? 10.913 -3.563 -14.252 1.00 93.69 93 THR A N 1
ATOM 692 C CA . THR A 1 93 ? 11.274 -3.619 -12.822 1.00 93.69 93 THR A CA 1
ATOM 693 C C . THR A 1 93 ? 10.248 -4.353 -11.954 1.00 93.69 93 THR A C 1
ATOM 695 O O . THR A 1 93 ? 10.629 -5.114 -11.058 1.00 93.69 93 THR A O 1
ATOM 698 N N . CYS A 1 94 ? 8.950 -4.177 -12.203 1.00 94.56 94 CYS A N 1
ATOM 699 C CA . CYS A 1 94 ? 7.886 -4.762 -11.387 1.00 94.56 94 CYS A CA 1
ATOM 700 C C . CYS A 1 94 ? 7.781 -6.293 -11.487 1.00 94.56 94 CYS A C 1
ATOM 702 O O . CYS A 1 94 ? 7.629 -6.911 -10.428 1.00 94.56 94 CYS A O 1
ATOM 704 N N . PRO A 1 95 ? 7.936 -6.947 -12.659 1.00 95.06 95 PRO A N 1
ATOM 705 C CA . PRO A 1 95 ? 7.990 -8.409 -12.722 1.00 95.06 95 PRO A CA 1
ATOM 706 C C . PRO A 1 95 ? 9.130 -8.992 -11.882 1.00 95.06 95 PRO A C 1
ATOM 708 O O . PRO A 1 95 ? 8.956 -10.005 -11.202 1.00 95.06 95 PRO A O 1
ATOM 711 N N . ARG A 1 96 ? 10.292 -8.321 -11.865 1.00 93.31 96 ARG A N 1
ATOM 712 C CA . ARG A 1 96 ? 11.443 -8.728 -11.047 1.00 93.31 96 ARG A CA 1
ATOM 713 C C . ARG A 1 96 ? 11.096 -8.641 -9.563 1.00 93.31 96 ARG A C 1
ATOM 715 O O . ARG A 1 96 ? 11.236 -9.640 -8.860 1.00 93.31 96 ARG A O 1
ATOM 722 N N . VAL A 1 97 ? 10.577 -7.492 -9.109 1.00 91.94 97 VAL A N 1
ATOM 723 C CA . VAL A 1 97 ? 10.114 -7.295 -7.721 1.00 91.94 97 VAL A CA 1
ATOM 724 C C . VAL A 1 97 ? 9.107 -8.370 -7.328 1.00 91.94 97 VAL A C 1
ATOM 726 O O . VAL A 1 97 ? 9.277 -9.015 -6.295 1.00 91.94 97 VAL A O 1
ATOM 729 N N . HIS A 1 98 ? 8.098 -8.604 -8.166 1.00 93.00 98 HIS A N 1
ATOM 730 C CA . HIS A 1 98 ? 7.092 -9.638 -7.953 1.00 93.00 98 HIS A CA 1
ATOM 731 C C . HIS A 1 98 ? 7.731 -11.027 -7.771 1.00 93.00 98 HIS A C 1
ATOM 733 O O . HIS A 1 98 ? 7.399 -11.741 -6.824 1.00 93.00 98 HIS A O 1
ATOM 739 N N . GLY A 1 99 ? 8.711 -11.374 -8.613 1.00 90.31 99 GLY A N 1
ATOM 740 C CA . GLY A 1 99 ? 9.391 -12.669 -8.590 1.00 90.31 99 GLY A CA 1
ATOM 741 C C . GLY A 1 99 ? 10.293 -12.920 -7.375 1.00 90.31 99 GLY A C 1
ATOM 742 O O . GLY A 1 99 ? 10.372 -14.058 -6.910 1.00 90.31 99 GLY A O 1
ATOM 743 N N . TYR A 1 100 ? 10.977 -11.904 -6.830 1.00 88.31 100 TYR A N 1
ATOM 744 C CA . TYR A 1 100 ? 11.893 -12.106 -5.691 1.00 88.31 100 TYR A CA 1
ATOM 745 C C . TYR A 1 100 ? 11.335 -11.684 -4.327 1.00 88.31 100 TYR A C 1
ATOM 747 O O . TYR A 1 100 ? 11.859 -12.141 -3.307 1.00 88.31 100 TYR A O 1
ATOM 755 N N . ALA A 1 101 ? 10.301 -10.837 -4.274 1.00 87.75 101 ALA A N 1
ATOM 756 C CA . ALA A 1 101 ? 9.776 -10.292 -3.019 1.00 87.75 101 ALA A CA 1
ATOM 757 C C . ALA A 1 101 ? 8.699 -11.166 -2.352 1.00 87.75 101 ALA A C 1
ATOM 759 O O . ALA A 1 101 ? 8.186 -10.780 -1.303 1.00 87.75 101 ALA A O 1
ATOM 760 N N . ASN A 1 102 ? 8.379 -12.336 -2.925 1.00 82.56 102 ASN A N 1
ATOM 761 C CA . ASN A 1 102 ? 7.365 -13.268 -2.415 1.00 82.56 102 ASN A CA 1
ATOM 762 C C . ASN A 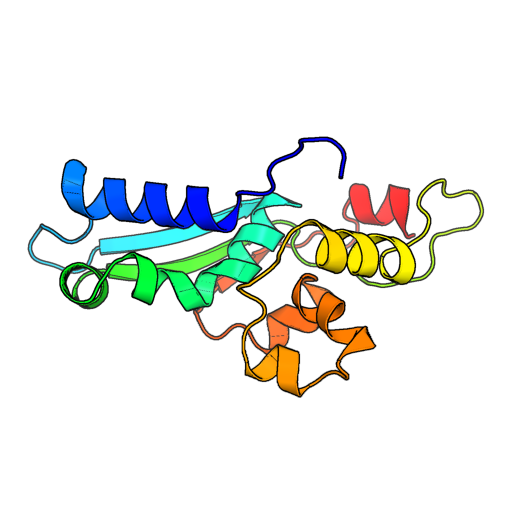1 102 ? 6.043 -12.552 -2.076 1.00 82.56 102 ASN A C 1
ATOM 764 O O . ASN A 1 102 ? 5.532 -12.643 -0.956 1.00 82.56 102 ASN A O 1
ATOM 768 N N . VAL A 1 103 ? 5.553 -11.759 -3.031 1.00 89.31 103 VAL A N 1
ATOM 769 C CA . VAL A 1 103 ? 4.360 -10.927 -2.860 1.00 89.31 103 VAL A CA 1
ATOM 770 C C . VAL A 1 103 ? 3.128 -11.826 -2.747 1.00 89.31 103 VAL A C 1
ATOM 772 O O . VAL A 1 103 ? 2.905 -12.668 -3.607 1.00 89.31 103 VAL A O 1
ATOM 775 N N . SER A 1 104 ? 2.338 -11.656 -1.684 1.00 88.56 104 SER A N 1
ATOM 776 C CA . SER A 1 104 ? 1.170 -12.507 -1.399 1.00 88.56 104 SER A CA 1
ATOM 777 C C . SER A 1 104 ? -0.169 -11.771 -1.446 1.00 88.56 104 SER A C 1
ATOM 779 O O . SER A 1 104 ? -1.196 -12.379 -1.715 1.00 88.56 104 SER A O 1
ATOM 781 N N . HIS A 1 105 ? -0.183 -10.466 -1.174 1.00 94.56 105 HIS A N 1
ATOM 782 C CA . HIS A 1 105 ? -1.406 -9.663 -1.130 1.00 94.56 105 HIS A CA 1
ATOM 783 C C . HIS A 1 105 ? -1.648 -8.978 -2.485 1.00 94.56 105 HIS A C 1
ATOM 785 O O . HIS A 1 105 ? -1.502 -7.766 -2.617 1.00 94.56 105 HIS A O 1
ATOM 791 N N . LEU A 1 106 ? -1.937 -9.776 -3.515 1.00 94.81 106 LEU A N 1
ATOM 792 C CA . LEU A 1 106 ? -2.212 -9.286 -4.877 1.00 94.81 106 LEU A CA 1
ATOM 793 C C . LEU A 1 106 ? -3.707 -9.032 -5.123 1.00 94.81 106 LEU A C 1
ATOM 795 O O . LEU A 1 106 ? -4.060 -8.316 -6.058 1.00 94.81 106 LEU A O 1
ATOM 799 N N . GLY A 1 107 ? -4.556 -9.598 -4.260 1.00 94.62 107 GLY A N 1
ATOM 800 C CA . GLY A 1 107 ? -6.013 -9.632 -4.322 1.00 94.62 107 GLY A CA 1
ATOM 801 C C . GLY A 1 107 ? -6.569 -10.417 -5.508 1.00 94.62 107 GLY A C 1
ATOM 802 O O . GLY A 1 107 ? -6.168 -10.235 -6.656 1.00 94.62 107 GLY A O 1
ATOM 803 N N . GLU A 1 108 ? -7.540 -11.269 -5.205 1.00 94.69 108 GLU A N 1
ATOM 804 C CA . GLU A 1 108 ? -8.033 -12.309 -6.113 1.00 94.69 108 GLU A CA 1
ATOM 805 C C . GLU A 1 108 ? -8.613 -11.739 -7.412 1.00 94.69 108 GLU A C 1
ATOM 807 O O . GLU A 1 108 ? -8.277 -12.219 -8.490 1.00 94.69 108 GLU A O 1
ATOM 812 N N . GLU A 1 109 ? -9.407 -10.667 -7.332 1.00 96.50 109 GLU A N 1
ATOM 813 C CA . GLU A 1 109 ? -10.012 -10.035 -8.515 1.00 96.50 109 GLU A CA 1
ATOM 814 C C . GLU A 1 109 ? -8.968 -9.426 -9.453 1.00 96.50 109 GLU A C 1
ATOM 816 O O . GLU A 1 109 ? -9.059 -9.582 -10.668 1.00 96.50 109 GLU A O 1
ATOM 821 N N . CYS A 1 110 ? -7.937 -8.788 -8.894 1.00 97.56 110 CYS A N 1
ATOM 822 C CA . CYS A 1 110 ? -6.853 -8.245 -9.704 1.00 97.56 110 CYS A CA 1
ATOM 823 C C . CYS A 1 110 ? -6.052 -9.374 -10.355 1.00 97.56 110 CYS A C 1
ATOM 825 O O . CYS A 1 110 ? -5.763 -9.316 -11.546 1.00 97.56 110 CYS A O 1
ATOM 827 N N . GLN A 1 111 ? -5.718 -10.428 -9.602 1.00 96.38 111 GLN A N 1
ATOM 828 C CA . GLN A 1 111 ? -5.000 -11.575 -10.161 1.00 96.38 111 GLN A CA 1
ATOM 829 C C . GLN A 1 111 ? -5.797 -12.267 -11.266 1.00 96.38 111 GLN A C 1
ATOM 831 O O . GLN A 1 111 ? -5.201 -12.690 -12.252 1.00 96.38 111 GLN A O 1
ATOM 836 N N . ALA A 1 112 ? -7.120 -12.365 -11.120 1.00 97.31 112 ALA A N 1
ATOM 837 C CA . ALA A 1 112 ? -8.003 -12.953 -12.121 1.00 97.31 112 ALA A CA 1
ATOM 838 C C . ALA A 1 112 ? -8.115 -12.103 -13.399 1.00 97.31 112 ALA A C 1
ATOM 840 O O . ALA A 1 112 ? -8.393 -12.646 -14.467 1.00 97.31 112 ALA A O 1
ATOM 841 N N . ALA A 1 113 ? -7.869 -10.792 -13.316 1.00 97.94 113 ALA A N 1
ATOM 842 C CA . ALA A 1 113 ? -7.899 -9.889 -14.466 1.00 97.94 113 ALA A CA 1
ATOM 843 C C . ALA A 1 113 ? -6.664 -10.003 -15.382 1.00 97.94 113 ALA A C 1
ATOM 845 O O . ALA A 1 113 ? -6.681 -9.477 -16.496 1.00 97.94 113 ALA A O 1
ATOM 846 N N . PHE A 1 114 ? -5.595 -10.679 -14.943 1.00 97.25 114 PHE A N 1
ATOM 847 C CA . PHE A 1 114 ? -4.332 -10.767 -15.678 1.00 97.25 114 PHE A CA 1
ATOM 848 C C . PHE A 1 114 ? -3.848 -12.211 -15.842 1.00 97.25 114 PHE A C 1
ATOM 850 O O . PHE A 1 114 ? -4.123 -13.094 -15.033 1.00 97.25 114 PHE A O 1
ATOM 857 N N . THR A 1 115 ? -3.076 -12.463 -16.903 1.00 96.38 115 THR A N 1
ATOM 858 C CA . THR A 1 115 ? -2.422 -13.767 -17.089 1.00 96.38 115 THR A CA 1
ATOM 859 C C . THR A 1 115 ? -1.382 -14.009 -15.992 1.00 96.38 115 THR A C 1
ATOM 861 O O . THR A 1 115 ? -0.895 -13.069 -15.364 1.00 96.38 115 THR A O 1
ATOM 864 N N . HIS A 1 116 ? -0.979 -15.267 -15.780 1.00 88.88 116 HIS A N 1
ATOM 865 C CA . HIS A 1 116 ? 0.021 -15.611 -14.759 1.00 88.88 116 HIS A CA 1
ATOM 866 C C . HIS A 1 116 ? 1.333 -14.809 -14.907 1.00 88.88 116 HIS A C 1
ATOM 868 O O . HIS A 1 116 ? 1.930 -14.413 -13.909 1.00 88.88 116 HIS A O 1
ATOM 874 N N . GLY A 1 117 ? 1.765 -14.526 -16.143 1.00 92.12 117 GLY A N 1
ATOM 875 C CA . GLY A 1 117 ? 2.959 -13.715 -16.418 1.00 92.12 117 GLY A CA 1
ATOM 876 C C . GLY A 1 117 ? 2.808 -12.231 -16.065 1.00 92.12 117 GLY A C 1
ATOM 877 O O . GLY A 1 117 ? 3.810 -11.559 -15.851 1.00 92.12 117 GLY A O 1
ATOM 878 N N . ASP A 1 118 ? 1.572 -11.747 -15.938 1.00 96.62 118 ASP A N 1
ATOM 879 C CA . ASP A 1 118 ? 1.221 -10.339 -15.751 1.00 96.62 118 ASP A CA 1
ATOM 880 C C . ASP A 1 118 ? 0.687 -10.006 -14.352 1.00 96.62 118 ASP A C 1
ATOM 882 O O . ASP A 1 118 ? 0.347 -8.856 -14.079 1.00 96.62 118 ASP A O 1
ATOM 886 N N . GLN A 1 119 ? 0.655 -10.969 -13.425 1.00 96.00 119 GLN A N 1
ATOM 887 C CA . GLN A 1 119 ? 0.165 -10.733 -12.058 1.00 96.00 119 GLN A CA 1
ATOM 888 C C . GLN A 1 119 ? 0.971 -9.676 -11.287 1.00 96.00 119 GLN A C 1
ATOM 890 O O . GLN A 1 119 ? 0.462 -9.079 -10.337 1.00 96.00 119 GLN A O 1
ATOM 895 N N . TRP A 1 120 ? 2.195 -9.365 -11.731 1.00 95.56 120 TRP A N 1
ATOM 896 C CA . TRP A 1 120 ? 2.977 -8.242 -11.213 1.00 95.56 120 TRP A CA 1
ATOM 897 C C . TRP A 1 120 ? 2.239 -6.903 -11.331 1.00 95.56 120 TRP A C 1
ATOM 899 O O . TRP A 1 120 ? 2.469 -6.027 -10.502 1.00 95.56 120 TRP A O 1
ATOM 909 N N . LYS A 1 121 ? 1.312 -6.742 -12.285 1.00 97.19 121 LYS A N 1
ATOM 910 C CA . LYS A 1 121 ? 0.484 -5.535 -12.430 1.00 97.19 121 LYS A CA 1
ATOM 911 C C . LYS A 1 121 ? -0.292 -5.218 -11.148 1.00 97.19 121 LYS A C 1
ATOM 913 O O . LYS A 1 121 ? -0.454 -4.051 -10.799 1.00 97.19 121 LYS A O 1
ATOM 918 N N . CYS A 1 122 ? -0.655 -6.233 -10.365 1.00 96.69 122 CYS A N 1
ATOM 919 C CA . CYS A 1 122 ? -1.374 -6.070 -9.101 1.00 96.69 122 CYS A CA 1
ATOM 920 C C . CYS A 1 122 ? -0.554 -5.448 -7.960 1.00 96.69 122 CYS A C 1
ATOM 922 O O . CYS A 1 122 ? -1.117 -5.149 -6.909 1.00 96.69 122 CYS A O 1
ATOM 924 N N . ILE A 1 123 ? 0.748 -5.197 -8.152 1.00 94.88 123 ILE A N 1
ATOM 925 C CA . ILE A 1 123 ? 1.569 -4.427 -7.200 1.00 94.88 123 ILE A CA 1
ATOM 926 C C . ILE A 1 123 ? 1.626 -2.928 -7.542 1.00 94.88 123 ILE A C 1
ATOM 928 O O . ILE A 1 123 ? 2.252 -2.154 -6.814 1.00 94.88 123 ILE A O 1
ATOM 932 N N . MET A 1 124 ? 1.007 -2.506 -8.650 1.00 95.44 124 MET A N 1
ATOM 933 C CA . MET A 1 124 ? 1.027 -1.127 -9.137 1.00 95.44 124 MET A CA 1
ATOM 934 C C . MET A 1 124 ? -0.330 -0.450 -8.998 1.00 95.44 124 MET A C 1
ATOM 936 O O . MET A 1 124 ? -1.352 -1.017 -9.379 1.00 95.44 124 MET A O 1
ATOM 940 N N . GLY A 1 125 ? -0.321 0.807 -8.544 1.00 95.25 125 GLY A N 1
ATOM 941 C CA . GLY A 1 125 ? -1.535 1.614 -8.413 1.00 95.25 125 GLY A CA 1
ATOM 942 C C . GLY A 1 125 ? -2.329 1.734 -9.710 1.00 95.25 125 GLY A C 1
ATOM 943 O O . GLY A 1 125 ? -3.548 1.607 -9.672 1.00 95.25 125 GLY A O 1
ATOM 944 N N . HIS A 1 126 ? -1.641 1.878 -10.850 1.00 95.50 126 HIS A N 1
ATOM 945 C CA . HIS A 1 126 ? -2.259 1.990 -12.177 1.00 95.50 126 HIS A CA 1
ATOM 946 C C . HIS A 1 126 ? -3.261 0.865 -12.482 1.00 95.50 126 HIS A C 1
ATOM 948 O O . HIS A 1 126 ? -4.304 1.125 -13.070 1.00 95.50 126 HIS A O 1
ATOM 954 N N . TYR A 1 127 ? -2.979 -0.363 -12.037 1.00 97.38 127 TYR A N 1
ATOM 955 C CA . TYR A 1 127 ? -3.843 -1.518 -12.287 1.00 97.38 127 TYR A CA 1
ATOM 956 C C . TYR A 1 127 ? -4.648 -1.930 -11.052 1.00 97.38 127 TYR A C 1
ATOM 958 O O . TYR A 1 127 ? -5.822 -2.272 -11.160 1.00 97.38 127 TYR A O 1
ATOM 966 N N . ARG A 1 128 ? -4.030 -1.906 -9.866 1.00 96.44 128 ARG A N 1
ATOM 967 C CA . ARG A 1 128 ? -4.605 -2.462 -8.635 1.00 96.44 128 ARG A CA 1
ATOM 968 C C . ARG A 1 128 ? -5.755 -1.630 -8.072 1.00 96.44 128 ARG A C 1
ATOM 970 O O . ARG A 1 128 ? -6.677 -2.218 -7.518 1.00 96.44 128 ARG A O 1
ATOM 977 N N . LEU A 1 129 ? -5.726 -0.299 -8.204 1.00 96.50 129 LEU A N 1
ATOM 978 C CA . LEU A 1 129 ? -6.694 0.588 -7.537 1.00 96.50 129 LEU A CA 1
ATOM 979 C C . LEU A 1 129 ? -8.153 0.322 -7.935 1.00 96.50 129 LEU A C 1
ATOM 981 O O . LEU A 1 129 ? -9.038 0.521 -7.106 1.00 96.50 129 LEU A O 1
ATOM 985 N N . ALA A 1 130 ? -8.397 -0.173 -9.154 1.00 96.38 130 ALA A N 1
ATOM 986 C CA . ALA A 1 130 ? -9.733 -0.546 -9.625 1.00 96.38 130 ALA A CA 1
ATOM 987 C C . ALA A 1 130 ? -10.329 -1.765 -8.890 1.00 96.38 130 ALA A C 1
ATOM 989 O O . ALA A 1 130 ? -11.537 -1.973 -8.935 1.00 96.38 130 ALA A O 1
ATOM 990 N N . PHE A 1 131 ? -9.490 -2.556 -8.213 1.00 97.62 131 PHE A N 1
ATOM 991 C CA . PHE A 1 131 ? -9.871 -3.771 -7.482 1.00 97.62 131 PHE A CA 1
ATOM 992 C C . PHE A 1 131 ? -9.772 -3.613 -5.958 1.00 97.62 131 PHE A C 1
ATOM 994 O O . PHE A 1 131 ? -10.058 -4.558 -5.224 1.00 97.62 131 PHE A O 1
ATOM 1001 N N . THR A 1 132 ? -9.320 -2.457 -5.465 1.00 96.69 132 THR A N 1
ATOM 1002 C CA . THR A 1 132 ? -9.250 -2.177 -4.026 1.00 96.69 132 THR A CA 1
ATOM 1003 C C . THR A 1 132 ? -10.649 -1.849 -3.512 1.00 96.69 132 THR A C 1
ATOM 1005 O O . THR A 1 132 ? -11.284 -0.918 -4.007 1.00 96.69 132 THR A O 1
ATOM 1008 N N . ARG A 1 133 ? -11.132 -2.602 -2.519 1.00 97.25 133 ARG A N 1
ATOM 1009 C CA . ARG A 1 133 ? -12.527 -2.531 -2.051 1.00 97.25 133 ARG A CA 1
ATOM 1010 C C . ARG A 1 133 ? -12.697 -1.656 -0.817 1.00 97.25 133 ARG A C 1
ATOM 1012 O O . ARG A 1 133 ? -13.718 -0.986 -0.678 1.00 97.25 133 ARG A O 1
ATOM 1019 N N . THR A 1 134 ? -11.731 -1.669 0.097 1.00 98.19 134 THR A N 1
ATOM 1020 C CA . THR A 1 134 ? -11.766 -0.804 1.279 1.00 98.19 134 THR A CA 1
ATOM 1021 C C . THR A 1 134 ? -11.759 0.666 0.847 1.00 98.19 134 THR A C 1
ATOM 1023 O O . THR A 1 134 ? -10.897 1.038 0.053 1.00 98.19 134 THR A O 1
ATOM 1026 N N . PRO A 1 135 ? -12.660 1.525 1.363 1.00 98.38 135 PRO A N 1
ATOM 1027 C CA . PRO A 1 135 ? -12.695 2.941 1.001 1.00 98.38 135 PRO A CA 1
ATOM 1028 C C . PRO A 1 135 ? -11.360 3.641 1.264 1.00 98.38 135 PRO A C 1
ATOM 1030 O O . PRO A 1 135 ? -10.744 3.429 2.309 1.00 98.38 135 PRO A O 1
ATOM 1033 N N . TYR A 1 136 ? -10.923 4.503 0.347 1.00 98.44 136 TYR A N 1
ATOM 1034 C CA . TYR A 1 136 ? -9.665 5.235 0.478 1.00 98.44 136 TYR A CA 1
ATOM 1035 C C . TYR A 1 136 ? -9.751 6.655 -0.079 1.00 98.44 136 TYR A C 1
ATOM 1037 O O . TYR A 1 136 ? -10.500 6.933 -1.014 1.00 98.44 136 TYR A O 1
ATOM 1045 N N . LEU A 1 137 ? -8.926 7.543 0.475 1.00 98.44 137 LEU A N 1
ATOM 1046 C CA . LEU A 1 137 ? -8.579 8.819 -0.138 1.00 98.44 137 LEU A CA 1
ATOM 1047 C C . LEU A 1 137 ? -7.275 8.649 -0.922 1.00 98.44 137 LEU A C 1
ATOM 1049 O O . LEU A 1 137 ? -6.265 8.224 -0.362 1.00 98.44 137 LEU A O 1
ATOM 1053 N N . LEU A 1 138 ? -7.301 8.990 -2.209 1.00 98.00 138 LEU A N 1
ATOM 1054 C CA . LEU A 1 138 ? -6.123 9.024 -3.072 1.00 98.00 138 LEU A CA 1
ATOM 1055 C C . LEU A 1 138 ? -5.651 10.470 -3.226 1.00 98.00 138 LEU A C 1
ATOM 1057 O O . LEU A 1 138 ? -6.418 11.331 -3.654 1.00 98.00 138 LEU A O 1
ATOM 1061 N N . VAL A 1 139 ? -4.378 10.712 -2.932 1.00 97.81 139 VAL A N 1
ATOM 1062 C CA . VAL A 1 139 ? -3.687 11.960 -3.262 1.00 97.81 139 VAL A CA 1
ATOM 1063 C C . VAL A 1 139 ? -2.625 11.624 -4.298 1.00 97.81 139 VAL A C 1
ATOM 1065 O O . VAL A 1 139 ? -1.794 10.747 -4.082 1.00 97.81 139 VAL A O 1
ATOM 1068 N N . ALA A 1 140 ? -2.672 12.281 -5.450 1.00 95.19 140 ALA A N 1
ATOM 1069 C CA . ALA A 1 140 ? -1.692 12.084 -6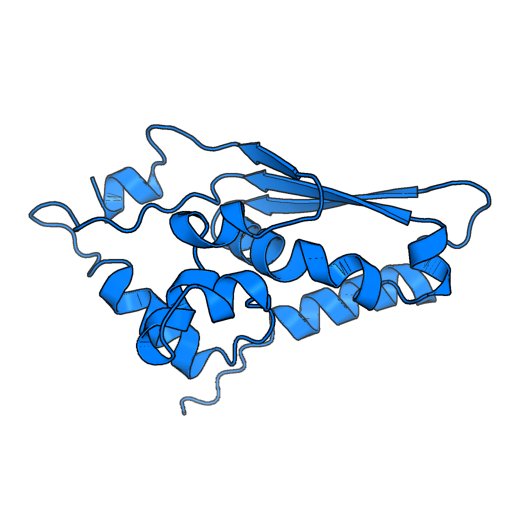.508 1.00 95.19 140 ALA A CA 1
ATOM 1070 C C . ALA A 1 140 ? -1.400 13.417 -7.192 1.00 95.19 140 ALA A C 1
ATOM 1072 O O . ALA A 1 140 ? -2.312 14.127 -7.620 1.00 95.19 140 ALA A O 1
ATOM 1073 N N . SER A 1 141 ? -0.117 13.742 -7.307 1.00 94.75 141 SER A N 1
ATOM 1074 C CA . SER A 1 141 ? 0.339 14.876 -8.102 1.00 94.75 141 SER A CA 1
ATOM 1075 C C . SER A 1 141 ? 0.270 14.516 -9.582 1.00 94.75 141 SER A C 1
ATOM 1077 O O . SER A 1 141 ? 0.808 13.489 -9.989 1.00 94.75 141 SER A O 1
ATOM 1079 N N . GLN A 1 142 ? -0.338 15.379 -10.403 1.00 91.75 142 GLN A N 1
ATOM 1080 C CA . GLN A 1 142 ? -0.323 15.214 -11.867 1.00 91.75 142 GLN A CA 1
ATOM 1081 C C . GLN A 1 142 ? 1.113 15.185 -12.420 1.00 91.75 142 GLN A C 1
ATOM 1083 O O . GLN A 1 142 ? 1.396 14.466 -13.370 1.00 91.75 142 GLN A O 1
ATOM 1088 N N . TYR A 1 143 ? 2.017 15.930 -11.775 1.00 92.25 143 TYR A N 1
ATOM 1089 C CA . TYR A 1 143 ? 3.447 15.989 -12.075 1.00 92.25 143 TYR A CA 1
ATOM 1090 C C . TYR A 1 143 ? 4.250 15.526 -10.858 1.00 92.25 143 TYR A C 1
ATOM 1092 O O . TYR A 1 143 ? 4.980 16.298 -10.238 1.00 92.25 143 TYR A O 1
ATOM 1100 N N . ASP A 1 144 ? 4.042 14.273 -10.453 1.00 93.88 144 ASP A N 1
ATOM 1101 C CA . ASP A 1 144 ? 4.842 13.646 -9.402 1.00 93.88 144 ASP A CA 1
ATOM 1102 C C . ASP A 1 144 ? 6.329 13.663 -9.787 1.00 93.88 144 ASP A C 1
ATOM 1104 O O . ASP A 1 144 ? 6.693 13.296 -10.903 1.00 93.88 144 ASP A O 1
ATOM 1108 N N . SER A 1 145 ? 7.201 14.109 -8.882 1.00 91.56 145 SER A N 1
ATOM 1109 C CA . SER A 1 145 ? 8.618 14.311 -9.201 1.00 91.56 145 SER A CA 1
ATOM 1110 C C . SER A 1 145 ? 9.344 13.005 -9.529 1.00 91.56 145 SER A C 1
ATOM 1112 O O . SER A 1 145 ? 10.244 13.005 -10.371 1.00 91.56 145 SER A O 1
ATOM 1114 N N . PHE A 1 146 ? 8.946 11.879 -8.926 1.00 89.44 146 PHE A N 1
ATOM 1115 C CA . PHE A 1 146 ? 9.488 10.574 -9.288 1.00 89.44 146 PHE A CA 1
ATOM 1116 C C . PHE A 1 146 ? 9.001 10.173 -10.680 1.00 89.44 146 PHE A C 1
ATOM 1118 O O . PHE A 1 146 ? 9.810 9.798 -11.523 1.00 89.44 146 PHE A O 1
ATOM 1125 N N . ALA A 1 147 ? 7.702 10.308 -10.958 1.00 87.38 147 ALA A N 1
ATOM 1126 C CA . ALA A 1 147 ? 7.163 10.002 -12.281 1.00 87.38 147 ALA A CA 1
ATOM 1127 C C . ALA A 1 147 ? 7.786 10.880 -13.381 1.00 87.38 147 ALA A C 1
ATOM 1129 O O . ALA A 1 147 ? 8.166 10.360 -14.423 1.00 87.38 147 ALA A O 1
ATOM 1130 N N . VAL A 1 148 ? 7.958 12.182 -13.144 1.00 88.31 148 VAL A N 1
ATOM 1131 C CA . VAL A 1 148 ? 8.568 13.104 -14.115 1.00 88.31 148 VAL A CA 1
ATOM 1132 C C . VAL A 1 148 ? 10.061 12.849 -14.299 1.00 88.31 148 VAL A C 1
ATOM 1134 O O . VAL A 1 148 ? 10.581 13.015 -15.386 1.00 88.31 148 VAL A O 1
ATOM 1137 N N . SER A 1 149 ? 10.783 12.427 -13.264 1.00 85.25 149 SER A N 1
ATOM 1138 C CA . SER A 1 149 ? 12.210 12.106 -13.422 1.00 85.25 149 SER A CA 1
ATOM 1139 C C . SER A 1 149 ? 12.459 10.727 -14.034 1.00 85.25 149 SER A C 1
ATOM 1141 O O . SER A 1 149 ? 13.502 10.519 -14.650 1.00 85.25 149 SER A O 1
ATOM 1143 N N . ALA A 1 150 ? 11.534 9.781 -13.857 1.00 77.44 150 ALA A N 1
ATOM 1144 C CA . ALA A 1 150 ? 11.703 8.399 -14.296 1.00 77.44 150 ALA A CA 1
ATOM 1145 C C . ALA A 1 150 ? 11.018 8.096 -15.639 1.00 77.44 150 ALA A C 1
ATOM 1147 O O . ALA A 1 150 ? 11.607 7.412 -16.479 1.00 77.44 150 ALA A O 1
ATOM 1148 N N . ASN A 1 151 ? 9.789 8.585 -15.827 1.00 71.62 151 ASN A N 1
ATOM 1149 C CA . ASN A 1 151 ? 8.861 8.142 -16.868 1.00 71.62 151 ASN A CA 1
ATOM 1150 C C . ASN A 1 151 ? 8.494 9.213 -17.907 1.00 71.62 151 ASN A C 1
ATOM 1152 O O . ASN A 1 151 ? 8.281 8.847 -19.059 1.00 71.62 151 ASN A O 1
ATOM 1156 N N . VAL A 1 152 ? 8.384 10.489 -17.520 1.00 58.75 152 VAL A N 1
ATOM 1157 C CA . VAL A 1 152 ? 7.990 11.604 -18.416 1.00 58.75 152 VAL A CA 1
ATOM 1158 C C . VAL A 1 152 ? 9.200 12.371 -18.910 1.00 58.75 152 VAL A C 1
ATOM 1160 O O . VAL A 1 152 ? 10.151 12.496 -18.118 1.00 58.75 152 VAL A O 1
#

Radius of gyration: 16.85 Å; chains: 1; bounding box: 39×32×48 Å

pLDDT: mean 93.66, std 6.65, range [51.66, 98.75]

InterPro domains:
  IPR004963 Pectinacetylesterase/NOTUM [PF03283] (3-149)
  IPR004963 Pectinacetylesterase/NOTUM [PTHR21562] (4-150)